Protein AF-A0A8H7AVH9-F1 (afdb_monomer_lite)

Secondary structure (DSSP, 8-state):
-TTPPPPPHHHHHHHHHHHHHHHHHHHHSTT--SSSGGGS-HHHHHHHHHHHHIIIIIIGGGS-GGGGGGS-S-TTS-TTS--TTTT-TTPPP--S----THHHHPPPP--HHHHHHHHHHHHHHHHHHH-TTSHHHHHHSTTS-TT----HHHHHHHHHHH-

Sequence (163 aa):
MPGMPDPSHEEMVELARKTRELIETIYAHPKFNTAQPERSPKMLWHTGDFARRTFTDYIAPLLPPSMASLKPSIAFADPRCEDPRRGMPGAPPRSDQVVTGEAANAWPEVDKEKYMDAVTRNLMVSMIILDPSGPQVQMMFPGAESGFDFGEEIREMARKVKE

Foldseek 3Di:
DPDDDFDDPVNLLLLLQLLLVLLLLLCVQPQQDQVCRVNGQPLSSVLSVLSLCLCPVQRVLQAAQLVCVSRRPSPRRDPVPPPVCVPDPPDDPDDPPPQDDPSSHDGDDRDPVSVVSSLVSLLVSLCCQQQVQDPVNCVVDVPGDHPDHSDVVSNVSSVSSND

Structure (mmCIF, N/CA/C/O backbone):
data_AF-A0A8H7AVH9-F1
#
_entry.id   AF-A0A8H7AVH9-F1
#
loop_
_atom_site.group_PDB
_atom_site.id
_atom_site.type_symbol
_atom_site.label_atom_id
_atom_site.label_alt_id
_atom_site.label_comp_id
_atom_site.label_asym_id
_atom_site.label_entity_id
_atom_site.label_seq_id
_atom_site.pdbx_PDB_ins_code
_atom_site.Cartn_x
_atom_site.Cartn_y
_atom_site.Cartn_z
_atom_site.occupancy
_atom_site.B_iso_or_equiv
_atom_site.auth_seq_id
_atom_site.auth_comp_id
_atom_site.auth_asym_id
_atom_site.auth_atom_id
_atom_site.pdbx_PDB_model_num
ATOM 1 N N . MET A 1 1 ? 7.519 17.326 -15.966 1.00 46.16 1 MET A N 1
ATOM 2 C CA . MET A 1 1 ? 8.720 17.773 -15.225 1.00 46.16 1 MET A CA 1
ATOM 3 C C . MET A 1 1 ? 9.956 17.247 -15.948 1.00 46.16 1 MET A C 1
ATOM 5 O O . MET A 1 1 ? 10.091 16.032 -16.017 1.00 46.16 1 MET A O 1
ATOM 9 N N . PRO A 1 2 ? 10.806 18.092 -16.557 1.00 42.81 2 PRO A N 1
ATOM 10 C CA . PRO A 1 2 ? 12.017 17.622 -17.225 1.00 42.81 2 PRO A CA 1
ATOM 11 C C . PRO A 1 2 ? 13.141 17.421 -16.195 1.00 42.81 2 PRO A C 1
ATOM 13 O O . PRO A 1 2 ? 13.479 18.360 -15.479 1.00 42.81 2 PRO A O 1
ATOM 16 N N . GLY A 1 3 ? 13.704 16.208 -16.117 1.00 60.53 3 GLY A N 1
ATOM 17 C CA . GLY A 1 3 ? 14.964 15.949 -15.400 1.00 60.53 3 GLY A CA 1
ATOM 18 C C . GLY A 1 3 ? 14.974 14.838 -14.344 1.00 60.53 3 GLY A C 1
ATOM 19 O O . GLY A 1 3 ? 16.024 14.625 -13.747 1.00 60.53 3 GLY A O 1
ATOM 20 N N . MET A 1 4 ? 13.873 14.121 -14.097 1.00 62.03 4 MET A N 1
ATOM 21 C CA . MET A 1 4 ? 13.927 12.962 -13.195 1.00 62.03 4 MET A CA 1
ATOM 22 C C . MET A 1 4 ? 14.459 11.733 -13.960 1.00 62.03 4 MET A C 1
ATOM 24 O O . MET A 1 4 ? 13.933 11.439 -15.049 1.00 62.03 4 MET A O 1
ATOM 28 N N . PRO A 1 5 ? 15.508 11.055 -13.451 1.00 75.12 5 PRO A N 1
ATOM 29 C CA . PRO A 1 5 ? 16.005 9.825 -14.056 1.00 75.12 5 PRO A CA 1
ATOM 30 C C . PRO A 1 5 ? 14.897 8.769 -14.094 1.00 75.12 5 PRO A C 1
ATOM 32 O O . PRO A 1 5 ? 13.950 8.813 -13.308 1.00 75.12 5 PRO A O 1
ATOM 35 N N . ASP A 1 6 ? 14.985 7.862 -15.061 1.00 85.25 6 ASP A N 1
ATOM 36 C CA . ASP A 1 6 ? 14.092 6.711 -15.155 1.00 85.25 6 ASP A CA 1
ATOM 37 C C . ASP A 1 6 ? 14.196 5.893 -13.861 1.00 85.25 6 ASP A C 1
ATOM 39 O O . ASP A 1 6 ? 15.319 5.665 -13.399 1.00 85.25 6 ASP A O 1
ATOM 43 N N . PRO A 1 7 ? 13.064 5.467 -13.268 1.00 87.94 7 PRO A N 1
ATOM 44 C CA . PRO A 1 7 ? 13.110 4.595 -12.109 1.00 87.94 7 PRO A CA 1
ATOM 45 C C . PRO A 1 7 ? 13.828 3.303 -12.483 1.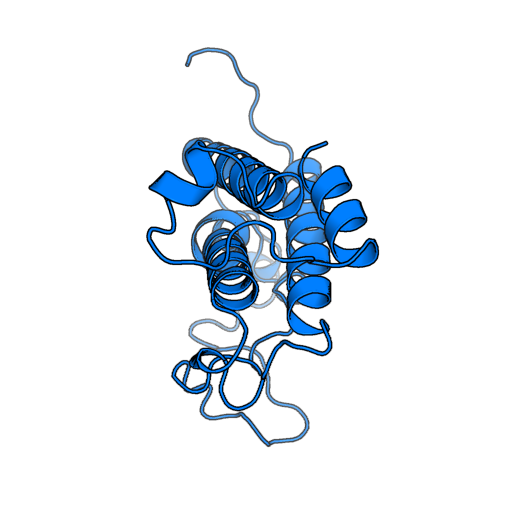00 87.94 7 PRO A C 1
ATOM 47 O O . PRO A 1 7 ? 13.560 2.677 -13.513 1.00 87.94 7 PRO A O 1
ATOM 50 N N . SER A 1 8 ? 14.755 2.904 -11.631 1.00 91.81 8 SER A N 1
ATOM 51 C CA . SER A 1 8 ? 15.439 1.631 -11.745 1.00 91.81 8 SER A CA 1
ATOM 52 C C . SER A 1 8 ? 14.476 0.470 -11.489 1.00 91.81 8 SER A C 1
ATOM 54 O O . SER A 1 8 ? 13.458 0.576 -10.802 1.00 91.81 8 SER A O 1
ATOM 56 N N . HIS A 1 9 ? 14.832 -0.695 -12.021 1.00 92.25 9 HIS A N 1
ATOM 57 C CA . HIS A 1 9 ? 14.111 -1.940 -11.759 1.00 92.25 9 HIS A CA 1
ATOM 58 C C . HIS A 1 9 ? 14.059 -2.286 -10.263 1.00 92.25 9 HIS A C 1
ATOM 60 O O . HIS A 1 9 ? 13.064 -2.833 -9.788 1.00 92.25 9 HIS A O 1
ATOM 66 N N . GLU A 1 10 ? 15.114 -1.948 -9.520 1.00 92.06 10 GLU A N 1
ATOM 67 C CA . GLU A 1 10 ? 15.188 -2.153 -8.074 1.00 92.06 10 GLU A CA 1
ATOM 68 C C . GLU A 1 10 ? 14.180 -1.270 -7.331 1.00 92.06 10 GLU A C 1
ATOM 70 O O . GLU A 1 10 ? 13.442 -1.775 -6.488 1.00 92.06 10 GLU A O 1
ATOM 75 N N . GLU A 1 11 ? 14.059 0.006 -7.708 1.00 92.50 11 GLU A N 1
ATOM 76 C CA . GLU A 1 11 ? 13.049 0.912 -7.146 1.00 92.50 11 GLU A CA 1
ATOM 77 C C . GLU A 1 11 ? 11.621 0.415 -7.411 1.00 92.50 11 GLU A C 1
ATOM 79 O O . GLU A 1 11 ? 10.780 0.438 -6.512 1.00 92.50 11 GLU A O 1
ATOM 84 N N . MET A 1 12 ? 11.341 -0.100 -8.613 1.00 91.94 12 MET A N 1
ATOM 85 C CA . MET A 1 12 ? 10.020 -0.653 -8.946 1.00 91.94 12 MET A CA 1
ATOM 86 C C . MET A 1 12 ? 9.692 -1.921 -8.143 1.00 91.94 12 MET A C 1
ATOM 88 O O . MET A 1 12 ? 8.564 -2.080 -7.668 1.00 91.94 12 MET A O 1
ATOM 92 N N . VAL A 1 13 ? 10.671 -2.812 -7.954 1.00 92.81 13 VAL A N 1
ATOM 93 C CA . VAL A 1 13 ? 10.517 -4.026 -7.132 1.00 92.81 13 VAL A CA 1
ATOM 94 C C . VAL A 1 13 ? 10.317 -3.674 -5.667 1.00 92.81 13 VAL A C 1
ATOM 96 O O . VAL A 1 13 ? 9.442 -4.245 -5.015 1.00 92.81 13 VAL A O 1
ATOM 99 N N . GLU A 1 14 ? 11.096 -2.730 -5.149 1.00 94.31 14 GLU A N 1
ATOM 100 C CA . GLU A 1 14 ? 11.001 -2.317 -3.756 1.00 94.31 14 GLU A CA 1
ATOM 101 C C . GLU A 1 14 ? 9.663 -1.634 -3.470 1.00 94.31 14 GLU A C 1
ATOM 103 O O . GLU A 1 14 ? 9.000 -1.971 -2.487 1.00 94.31 14 GLU A O 1
ATOM 108 N N . LEU A 1 15 ? 9.203 -0.756 -4.368 1.00 93.56 15 LEU A N 1
ATOM 109 C CA . LEU A 1 15 ? 7.873 -0.155 -4.295 1.00 93.56 15 LEU A CA 1
ATOM 110 C C . LEU A 1 15 ? 6.787 -1.236 -4.240 1.00 93.56 15 LEU A C 1
ATOM 112 O O . LEU A 1 15 ? 5.911 -1.199 -3.376 1.00 93.56 15 LEU A O 1
ATOM 116 N N . ALA A 1 16 ? 6.871 -2.238 -5.118 1.00 92.25 16 ALA A N 1
ATOM 117 C CA . ALA A 1 16 ? 5.932 -3.350 -5.130 1.00 92.25 16 ALA A CA 1
ATOM 118 C C . ALA A 1 16 ? 5.955 -4.148 -3.826 1.00 92.25 16 ALA A C 1
ATOM 120 O O . ALA A 1 16 ? 4.898 -4.438 -3.265 1.00 92.25 16 ALA A O 1
ATOM 121 N N . ARG A 1 17 ? 7.140 -4.474 -3.310 1.00 92.81 17 ARG A N 1
ATOM 122 C CA . ARG A 1 17 ? 7.295 -5.227 -2.065 1.00 92.81 17 ARG A CA 1
ATOM 123 C C . ARG A 1 17 ? 6.709 -4.469 -0.878 1.00 92.81 17 ARG A C 1
ATOM 125 O O . ARG A 1 17 ? 5.850 -5.013 -0.187 1.00 92.81 17 ARG A O 1
ATOM 132 N N . LYS A 1 18 ? 7.092 -3.203 -0.693 1.00 94.31 18 LYS A N 1
ATOM 133 C CA . LYS A 1 18 ? 6.583 -2.348 0.388 1.00 94.31 18 LYS A CA 1
ATOM 134 C C . LYS A 1 18 ? 5.060 -2.199 0.314 1.00 94.31 18 LYS A C 1
ATOM 136 O O . LYS A 1 18 ? 4.374 -2.369 1.322 1.00 94.31 18 LYS A O 1
ATOM 141 N N . THR A 1 19 ? 4.512 -1.925 -0.874 1.00 93.19 19 THR A N 1
ATOM 142 C CA . THR A 1 19 ? 3.058 -1.802 -1.053 1.00 93.19 19 THR A CA 1
ATOM 143 C C . THR A 1 19 ? 2.352 -3.125 -0.799 1.00 93.19 19 THR A C 1
ATOM 145 O O . THR A 1 19 ? 1.329 -3.135 -0.122 1.00 93.19 19 THR A O 1
ATOM 148 N N . ARG A 1 20 ? 2.884 -4.249 -1.287 1.00 90.75 20 ARG A N 1
ATOM 149 C CA . ARG A 1 20 ? 2.326 -5.573 -1.001 1.00 90.75 20 ARG A CA 1
ATOM 150 C C . ARG A 1 20 ? 2.254 -5.828 0.498 1.00 90.75 20 ARG A C 1
ATOM 152 O O . ARG A 1 20 ? 1.179 -6.178 0.977 1.00 90.75 20 ARG A O 1
ATOM 159 N N . GLU A 1 21 ? 3.375 -5.674 1.199 1.00 91.06 21 GLU A N 1
ATOM 160 C CA . GLU A 1 21 ? 3.461 -5.937 2.636 1.00 91.06 21 GLU A CA 1
ATOM 161 C C . GLU A 1 21 ? 2.430 -5.076 3.386 1.00 91.06 21 GLU A C 1
ATOM 163 O O . GLU A 1 21 ? 1.658 -5.604 4.179 1.00 91.06 21 GLU A O 1
ATOM 168 N N . LEU A 1 22 ? 2.312 -3.783 3.050 1.00 93.31 22 LEU A N 1
ATOM 169 C CA . LEU A 1 22 ? 1.294 -2.901 3.629 1.00 93.31 22 LEU A CA 1
ATOM 170 C C . LEU A 1 22 ? -0.136 -3.411 3.401 1.00 93.31 22 LEU A C 1
ATOM 172 O O . LEU A 1 22 ? -0.942 -3.414 4.333 1.00 93.31 22 LEU A O 1
ATOM 176 N N . ILE A 1 23 ? -0.477 -3.821 2.176 1.00 90.88 23 ILE A N 1
ATOM 177 C CA . ILE A 1 23 ? -1.828 -4.313 1.889 1.00 90.88 23 ILE A CA 1
ATOM 178 C C . ILE A 1 23 ? -2.076 -5.612 2.670 1.00 90.88 23 ILE A C 1
ATOM 180 O O . ILE A 1 23 ? -3.127 -5.755 3.287 1.00 90.88 23 ILE A O 1
ATOM 184 N N . GLU A 1 24 ? -1.121 -6.540 2.708 1.00 87.00 24 GLU A N 1
ATOM 185 C CA . GLU A 1 24 ? -1.268 -7.785 3.472 1.00 87.00 24 GLU A CA 1
ATOM 186 C C . GLU A 1 24 ? -1.485 -7.504 4.971 1.00 87.00 24 GLU A C 1
ATOM 188 O O . GLU A 1 24 ? -2.396 -8.084 5.565 1.00 87.00 24 GLU A O 1
ATOM 193 N N . THR A 1 25 ? -0.774 -6.535 5.558 1.00 90.00 25 THR A N 1
ATOM 194 C CA . THR A 1 25 ? -0.990 -6.104 6.951 1.00 90.00 25 THR A CA 1
ATOM 195 C C . THR A 1 25 ? -2.365 -5.458 7.165 1.00 90.00 25 THR A C 1
ATOM 197 O O . THR A 1 25 ? -3.039 -5.762 8.149 1.00 90.00 25 THR A O 1
ATOM 200 N N . ILE A 1 26 ? -2.842 -4.607 6.243 1.00 90.25 26 ILE A N 1
ATOM 201 C CA . ILE A 1 26 ? -4.182 -3.993 6.343 1.00 90.25 26 ILE A CA 1
ATOM 202 C C . ILE A 1 26 ? -5.280 -5.059 6.381 1.00 90.25 26 ILE A C 1
ATOM 204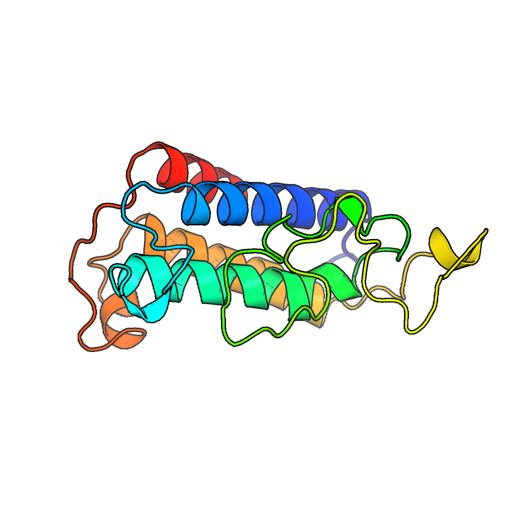 O O . ILE A 1 26 ? -6.217 -4.964 7.175 1.00 90.25 26 ILE A O 1
ATOM 208 N N . TYR A 1 27 ? -5.172 -6.080 5.534 1.00 86.44 27 TYR A N 1
ATOM 209 C CA . TYR A 1 27 ? -6.184 -7.131 5.426 1.00 86.44 27 TYR A CA 1
ATOM 210 C C . TYR A 1 27 ? -6.064 -8.186 6.534 1.00 86.44 27 TYR A C 1
ATOM 212 O O . TYR A 1 27 ? -7.036 -8.890 6.805 1.00 86.44 27 TYR A O 1
ATOM 220 N N . ALA A 1 28 ? -4.910 -8.270 7.202 1.00 86.44 28 ALA A N 1
ATOM 221 C CA . ALA A 1 28 ? -4.720 -9.058 8.417 1.00 86.44 28 ALA A CA 1
ATOM 222 C C . ALA A 1 28 ? -5.288 -8.375 9.677 1.00 86.44 28 ALA A C 1
ATOM 224 O O . ALA A 1 28 ? -5.380 -9.008 10.731 1.00 86.44 28 ALA A O 1
ATOM 225 N N . HIS A 1 29 ? -5.692 -7.102 9.590 1.00 88.12 29 HIS A N 1
ATOM 226 C CA . HIS A 1 29 ? -6.248 -6.372 10.723 1.00 88.12 29 HIS A CA 1
ATOM 227 C C . HIS A 1 29 ? -7.491 -7.089 11.291 1.00 88.12 29 HIS A C 1
ATOM 229 O O . HIS A 1 29 ? -8.402 -7.425 10.533 1.00 88.12 29 HIS A O 1
ATOM 235 N N . PRO A 1 30 ? -7.630 -7.251 12.621 1.00 88.75 30 PRO A N 1
ATOM 236 C CA . PRO A 1 30 ? -8.701 -8.058 13.221 1.00 88.75 30 PRO A CA 1
ATOM 237 C C . PRO A 1 30 ? -10.117 -7.522 12.963 1.00 88.75 30 PRO A C 1
ATOM 239 O O . PRO A 1 30 ? -11.092 -8.264 13.047 1.00 88.75 30 PRO A O 1
ATOM 242 N N . LYS A 1 31 ? -10.248 -6.224 12.654 1.00 89.56 31 LYS A N 1
ATOM 243 C CA . LYS A 1 31 ? -11.526 -5.602 12.252 1.00 89.56 31 LYS A CA 1
ATOM 244 C C . LYS A 1 31 ? -11.801 -5.671 10.744 1.00 89.56 31 LYS A C 1
ATOM 246 O O . LYS A 1 31 ? -12.853 -5.204 10.313 1.00 89.56 31 LYS A O 1
ATOM 251 N N . PHE A 1 32 ? -10.873 -6.192 9.942 1.00 85.56 32 PHE A N 1
ATOM 252 C CA . PHE A 1 32 ? -11.096 -6.398 8.518 1.00 85.56 32 PHE A CA 1
ATOM 253 C C . PHE A 1 32 ? -11.940 -7.657 8.323 1.00 85.56 32 PHE A C 1
ATOM 255 O O . PHE A 1 32 ? -11.542 -8.761 8.687 1.00 85.56 32 PHE A O 1
ATOM 262 N N . ASN A 1 33 ? -13.122 -7.506 7.738 1.00 82.00 33 ASN A N 1
ATOM 263 C CA . ASN A 1 33 ? -13.992 -8.632 7.441 1.00 82.00 33 ASN A CA 1
ATOM 264 C C . ASN A 1 33 ? -13.704 -9.151 6.029 1.00 82.00 33 ASN A C 1
ATOM 266 O O . ASN A 1 33 ? -14.265 -8.673 5.053 1.00 82.00 33 ASN A O 1
ATOM 270 N N . THR A 1 34 ? -12.846 -10.160 5.905 1.00 73.50 34 THR A N 1
ATOM 271 C CA . THR A 1 34 ? -12.464 -10.734 4.600 1.00 73.50 34 THR A CA 1
ATOM 272 C C . THR A 1 34 ? -13.621 -11.409 3.855 1.00 73.50 34 THR A C 1
ATOM 274 O O . THR A 1 34 ? -13.600 -11.502 2.626 1.00 73.50 34 THR A O 1
ATOM 277 N N . ALA A 1 35 ? -14.645 -11.881 4.573 1.00 74.19 35 ALA A N 1
ATOM 278 C CA . ALA A 1 35 ? -15.824 -12.497 3.971 1.00 74.19 35 ALA A CA 1
ATOM 279 C C . ALA A 1 35 ? -16.802 -11.451 3.414 1.00 74.19 35 ALA A C 1
ATOM 281 O O . ALA A 1 35 ? -17.417 -11.687 2.376 1.00 74.19 35 ALA A O 1
ATOM 282 N N . GLN A 1 36 ? -16.937 -10.316 4.105 1.00 76.44 36 GLN A N 1
ATOM 283 C CA . GLN A 1 36 ? -17.832 -9.202 3.778 1.00 76.44 36 GLN A CA 1
ATOM 284 C C . GLN A 1 36 ? -17.100 -7.869 4.006 1.00 76.44 36 GLN A C 1
ATOM 286 O O . GLN A 1 36 ? -17.330 -7.205 5.024 1.00 76.44 36 GLN A O 1
ATOM 291 N N . PRO A 1 37 ? -16.182 -7.483 3.104 1.00 74.19 37 PRO A N 1
ATOM 292 C CA . PRO A 1 37 ? -15.286 -6.345 3.298 1.00 74.19 37 PRO A CA 1
ATOM 293 C C . PRO A 1 37 ? -16.007 -5.017 3.490 1.00 74.19 37 PRO A C 1
ATOM 295 O O . PRO A 1 37 ? -15.543 -4.180 4.260 1.00 74.19 37 PRO A O 1
ATOM 298 N N . GLU A 1 38 ? -17.182 -4.859 2.882 1.00 75.62 38 GLU A N 1
ATOM 299 C CA . GLU A 1 38 ? -18.073 -3.711 3.046 1.00 75.62 38 GLU A CA 1
ATOM 300 C C . GLU A 1 38 ? -18.605 -3.532 4.476 1.00 75.62 38 GLU A C 1
ATOM 302 O O . GLU A 1 38 ? -19.073 -2.448 4.821 1.00 75.62 38 GLU A O 1
ATOM 307 N N . ARG A 1 39 ? -18.534 -4.576 5.313 1.00 81.44 39 ARG A N 1
ATOM 308 C CA . ARG A 1 39 ? -18.872 -4.513 6.742 1.00 81.44 39 ARG A CA 1
ATOM 309 C C . ARG A 1 39 ? -17.681 -4.164 7.631 1.00 81.44 39 ARG A C 1
ATOM 311 O O . ARG A 1 39 ? -17.864 -4.009 8.837 1.00 81.44 39 ARG A O 1
ATOM 318 N N . SER A 1 40 ? -16.475 -4.073 7.075 1.00 86.44 40 SER A N 1
ATOM 319 C CA . SER A 1 40 ? -15.312 -3.578 7.814 1.00 86.44 40 SER A CA 1
ATOM 320 C C . SER A 1 40 ? -15.494 -2.087 8.130 1.00 86.44 40 SER A C 1
ATOM 322 O O . SER A 1 40 ? -16.247 -1.401 7.431 1.00 86.44 40 SER A O 1
ATOM 324 N N . PRO A 1 41 ? -14.785 -1.542 9.134 1.00 89.00 41 PRO A N 1
ATOM 325 C CA . PRO A 1 41 ? -14.733 -0.101 9.347 1.00 89.00 41 PRO A CA 1
ATOM 326 C C . PRO A 1 41 ? -14.403 0.623 8.041 1.00 89.00 41 PRO A C 1
ATOM 328 O O . PRO A 1 41 ? -13.471 0.234 7.333 1.00 89.00 41 PRO A O 1
ATOM 331 N N . LYS A 1 42 ? -15.168 1.672 7.714 1.00 85.69 42 LYS A N 1
ATOM 332 C CA . LYS A 1 42 ? -15.082 2.340 6.404 1.00 85.69 42 LYS A CA 1
ATOM 333 C C . LYS A 1 42 ? -13.660 2.784 6.074 1.00 85.69 42 LYS A C 1
ATOM 335 O O . LYS A 1 42 ? -13.203 2.555 4.962 1.00 85.69 42 LYS A O 1
ATOM 340 N N . MET A 1 43 ? -12.961 3.372 7.049 1.00 87.62 43 MET A N 1
ATOM 341 C CA . MET A 1 43 ? -11.564 3.794 6.900 1.00 87.62 43 MET A CA 1
ATOM 342 C C . MET A 1 43 ? -10.656 2.623 6.529 1.00 87.62 43 MET A C 1
ATOM 344 O O . MET A 1 43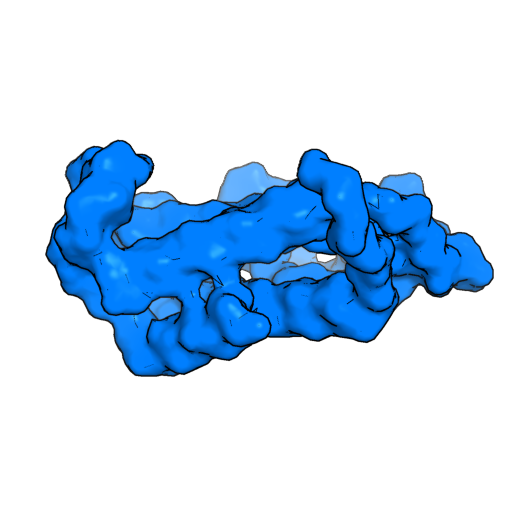 ? -9.899 2.704 5.570 1.00 87.62 43 MET A O 1
ATOM 348 N N . LEU A 1 44 ? -10.776 1.506 7.244 1.00 88.06 44 LEU A N 1
ATOM 349 C CA . LEU A 1 44 ? -9.968 0.318 7.006 1.00 88.06 44 LEU A CA 1
ATOM 350 C C . LEU A 1 44 ? -10.229 -0.285 5.616 1.00 88.06 44 LEU A C 1
ATOM 352 O O . LEU A 1 44 ? -9.285 -0.581 4.883 1.00 88.06 44 LEU A O 1
ATOM 356 N N . TRP A 1 45 ? -11.502 -0.413 5.231 1.00 86.00 45 TRP A N 1
ATOM 357 C CA . TRP A 1 45 ? -11.889 -0.915 3.912 1.00 86.00 45 TRP A CA 1
ATOM 358 C C . TRP A 1 45 ? -11.408 -0.001 2.781 1.00 86.00 45 TRP A C 1
ATOM 360 O O . TRP A 1 45 ? -10.759 -0.467 1.847 1.00 86.00 45 TRP A O 1
ATOM 370 N N . HIS A 1 46 ? -11.702 1.298 2.859 1.00 86.44 46 HIS A N 1
ATOM 371 C CA . HIS A 1 46 ? -11.371 2.236 1.790 1.00 86.44 46 HIS A CA 1
ATOM 372 C C . HIS A 1 46 ? -9.863 2.401 1.607 1.00 86.44 46 HIS A C 1
ATOM 374 O O . HIS A 1 46 ? -9.398 2.406 0.468 1.00 86.44 46 HIS A O 1
ATOM 380 N N . THR A 1 47 ? -9.092 2.464 2.694 1.00 89.50 47 THR A N 1
ATOM 381 C CA . THR A 1 47 ? -7.626 2.494 2.620 1.00 89.50 47 THR A CA 1
ATOM 382 C C . THR A 1 47 ? -7.079 1.207 2.006 1.00 89.50 47 THR A C 1
ATOM 384 O O . THR A 1 47 ? -6.237 1.267 1.110 1.00 89.50 47 THR A O 1
ATOM 387 N N . GLY A 1 48 ? -7.589 0.044 2.426 1.00 89.06 48 GLY A N 1
ATOM 388 C CA . GLY A 1 48 ? -7.187 -1.249 1.874 1.00 89.06 48 GLY A CA 1
ATOM 389 C C . GLY A 1 48 ? -7.513 -1.403 0.385 1.00 89.06 48 GLY A C 1
ATOM 390 O O . GLY A 1 48 ? -6.683 -1.900 -0.377 1.00 89.06 48 GLY A O 1
ATOM 391 N N . ASP A 1 49 ? -8.691 -0.964 -0.061 1.00 86.44 49 ASP A N 1
ATOM 392 C CA . ASP A 1 49 ? -9.070 -0.986 -1.480 1.00 86.44 49 ASP A CA 1
ATOM 393 C C . ASP A 1 49 ? -8.244 0.016 -2.298 1.00 86.44 49 ASP A C 1
ATOM 395 O O . ASP A 1 49 ? -7.782 -0.312 -3.391 1.00 86.44 49 ASP A O 1
ATOM 399 N N . PHE A 1 50 ? -7.986 1.214 -1.765 1.00 89.44 50 PHE A N 1
ATOM 400 C CA . PHE A 1 50 ? -7.167 2.217 -2.445 1.00 89.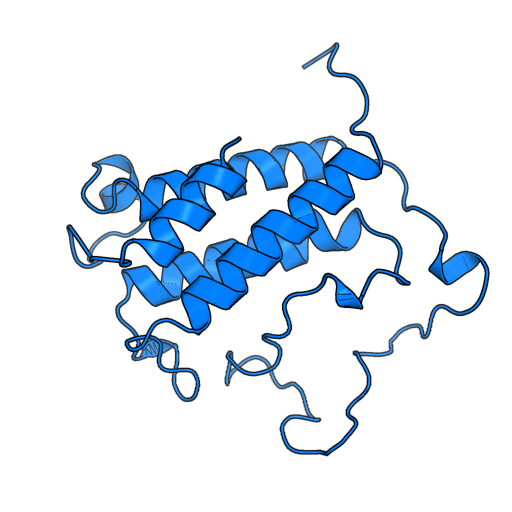44 50 PHE A CA 1
ATOM 401 C C . PHE A 1 50 ? -5.717 1.748 -2.633 1.00 89.44 50 PHE A C 1
ATOM 403 O O . PHE A 1 50 ? -5.177 1.851 -3.738 1.00 89.44 50 PHE A O 1
ATOM 410 N N . ALA A 1 51 ? -5.107 1.149 -1.607 1.00 91.19 51 ALA A N 1
ATOM 411 C CA . ALA A 1 51 ? -3.776 0.549 -1.704 1.00 91.19 51 ALA A CA 1
ATOM 412 C C . ALA A 1 51 ? -3.748 -0.626 -2.703 1.00 91.19 51 ALA A C 1
ATOM 414 O O . ALA A 1 51 ? -2.871 -0.698 -3.565 1.00 91.19 51 ALA A O 1
ATOM 415 N N . ARG A 1 52 ? -4.763 -1.502 -2.673 1.00 89.31 52 ARG A N 1
ATOM 416 C CA . ARG A 1 52 ? -4.900 -2.626 -3.615 1.00 89.31 52 ARG A CA 1
ATOM 417 C C . ARG A 1 52 ? -5.017 -2.169 -5.072 1.00 89.31 52 ARG A C 1
ATOM 419 O O . ARG A 1 52 ? -4.365 -2.746 -5.946 1.00 89.31 52 ARG A O 1
ATOM 426 N N . ARG A 1 53 ? -5.834 -1.150 -5.354 1.00 87.06 53 ARG A N 1
ATOM 427 C CA . ARG A 1 53 ? -5.961 -0.564 -6.701 1.00 87.06 53 ARG A CA 1
ATOM 428 C C . ARG A 1 53 ? -4.673 0.117 -7.139 1.00 87.06 53 ARG A C 1
ATOM 430 O O . ARG A 1 53 ? -4.260 -0.050 -8.277 1.00 87.06 53 ARG A O 1
ATOM 437 N N . THR A 1 54 ? -3.992 0.806 -6.224 1.00 90.25 54 THR A N 1
ATOM 438 C CA . THR A 1 54 ? -2.667 1.385 -6.492 1.00 90.25 54 THR A CA 1
ATOM 439 C C . THR A 1 54 ? -1.689 0.304 -6.944 1.00 90.25 54 THR A C 1
ATOM 441 O O . THR A 1 54 ? -1.045 0.451 -7.980 1.00 90.25 54 THR A O 1
ATOM 444 N N . PHE A 1 55 ? -1.656 -0.839 -6.256 1.00 90.38 55 PHE A N 1
ATOM 445 C CA . PHE A 1 55 ? -0.842 -1.965 -6.699 1.00 90.38 55 PHE A CA 1
ATOM 446 C C . PHE A 1 55 ? -1.281 -2.494 -8.072 1.00 90.38 55 PHE A C 1
ATOM 448 O O . PHE A 1 55 ? -0.459 -2.656 -8.967 1.00 90.38 55 PHE A O 1
ATOM 455 N N . THR A 1 56 ? -2.570 -2.781 -8.245 1.00 86.06 56 THR A N 1
ATOM 456 C CA . THR A 1 56 ? -3.083 -3.482 -9.435 1.00 86.06 56 THR A CA 1
ATOM 457 C C . THR A 1 56 ? -2.972 -2.640 -10.705 1.00 86.06 56 THR A C 1
ATOM 459 O O . THR A 1 56 ? -2.551 -3.149 -11.741 1.00 86.06 56 THR A O 1
ATOM 462 N N . ASP A 1 57 ? -3.320 -1.359 -10.615 1.00 85.56 57 ASP A N 1
ATOM 463 C CA . ASP A 1 57 ? -3.498 -0.494 -11.782 1.00 85.56 57 ASP A CA 1
ATOM 464 C C . ASP A 1 57 ? -2.212 0.278 -12.125 1.00 85.56 57 ASP A C 1
ATOM 466 O O . ASP A 1 57 ? -1.997 0.635 -13.288 1.00 85.56 57 ASP A O 1
ATOM 470 N N . TYR A 1 58 ? -1.341 0.510 -11.130 1.00 88.44 58 TYR A N 1
ATOM 471 C CA . TYR A 1 58 ? -0.142 1.342 -11.282 1.00 88.44 58 TYR A CA 1
ATOM 472 C C . TYR A 1 58 ? 1.165 0.580 -11.075 1.00 88.44 58 TYR A C 1
ATOM 474 O O . TYR A 1 58 ? 2.084 0.766 -11.857 1.00 88.44 58 TYR A O 1
ATOM 482 N N . ILE A 1 59 ? 1.269 -0.317 -10.093 1.00 90.38 59 ILE A N 1
ATOM 483 C CA . ILE A 1 59 ? 2.537 -1.024 -9.837 1.00 90.38 59 ILE A CA 1
ATOM 484 C C . ILE A 1 59 ? 2.671 -2.275 -10.707 1.00 90.38 59 ILE A C 1
ATOM 486 O O . ILE A 1 59 ? 3.696 -2.482 -11.346 1.00 90.38 59 ILE A O 1
ATOM 490 N N . ALA A 1 60 ? 1.640 -3.117 -10.765 1.00 88.38 60 ALA A N 1
ATOM 491 C CA . ALA A 1 60 ? 1.698 -4.389 -11.479 1.00 88.38 60 ALA A CA 1
ATOM 492 C C . ALA A 1 60 ? 2.062 -4.255 -12.974 1.00 88.38 60 ALA A C 1
ATOM 494 O O . ALA A 1 60 ? 2.801 -5.113 -13.452 1.00 88.38 60 ALA A O 1
ATOM 495 N N . PRO A 1 61 ? 1.617 -3.216 -13.715 1.00 87.94 61 PRO A N 1
ATOM 496 C CA . PRO A 1 61 ? 2.028 -3.023 -15.107 1.00 87.94 61 PRO A CA 1
ATOM 497 C C . PRO A 1 61 ? 3.500 -2.626 -15.295 1.00 87.94 61 PRO A C 1
ATOM 499 O O . PRO A 1 61 ? 3.978 -2.677 -16.421 1.00 87.94 61 PRO A O 1
ATOM 502 N N . LEU A 1 62 ? 4.199 -2.222 -14.228 1.00 89.00 62 LEU A N 1
ATOM 503 C CA . LEU A 1 62 ? 5.623 -1.863 -14.252 1.00 89.00 62 LEU A CA 1
ATOM 504 C C . LEU A 1 62 ? 6.544 -3.072 -14.030 1.00 89.00 62 LEU A C 1
ATOM 506 O O . LEU A 1 62 ? 7.762 -2.951 -14.132 1.00 89.00 62 LEU A O 1
ATOM 510 N N . LEU A 1 63 ? 5.980 -4.237 -13.701 1.00 86.69 63 LEU A N 1
ATOM 511 C CA . LEU A 1 63 ? 6.738 -5.431 -13.341 1.00 86.69 63 LEU A CA 1
ATOM 512 C C . LEU A 1 63 ? 6.674 -6.499 -14.442 1.00 86.69 63 LEU A C 1
ATOM 514 O O . LEU A 1 63 ? 5.635 -6.654 -15.093 1.00 86.69 63 LEU A O 1
ATOM 518 N N . PRO A 1 64 ? 7.734 -7.311 -14.599 1.00 85.31 64 PRO A N 1
ATOM 519 C CA . PRO A 1 64 ? 7.687 -8.506 -15.429 1.00 85.31 64 PRO A CA 1
ATOM 520 C C . PRO A 1 64 ? 6.595 -9.484 -14.963 1.00 85.31 64 PRO A C 1
ATOM 522 O O . PRO A 1 64 ? 6.382 -9.648 -13.754 1.00 85.31 64 PRO A O 1
ATOM 525 N N . PRO A 1 65 ? 5.953 -10.230 -15.881 1.00 79.50 65 PRO A N 1
ATOM 526 C CA . PRO A 1 65 ? 4.983 -11.267 -15.526 1.00 79.50 65 PRO A CA 1
ATOM 527 C C . PRO A 1 65 ? 5.515 -12.334 -14.553 1.00 79.50 65 PRO A C 1
ATOM 529 O O . PRO A 1 65 ? 4.749 -12.847 -13.735 1.00 79.50 65 PRO A O 1
ATOM 532 N N . SER A 1 66 ? 6.813 -12.657 -14.594 1.00 76.00 66 SER A N 1
ATOM 533 C CA . SER A 1 66 ? 7.451 -13.621 -13.685 1.00 76.00 66 SER A CA 1
ATOM 534 C C . SER A 1 66 ? 7.442 -13.169 -12.224 1.00 76.00 66 SER A C 1
ATOM 536 O O . SER A 1 66 ? 7.482 -14.006 -11.322 1.00 76.00 66 SER A O 1
ATOM 538 N N . MET A 1 67 ? 7.286 -11.867 -11.973 1.00 81.12 67 MET A N 1
ATOM 539 C CA . MET A 1 67 ? 7.135 -11.294 -10.636 1.00 81.12 67 MET A CA 1
ATOM 540 C C . MET A 1 67 ? 5.682 -11.299 -10.146 1.00 81.12 67 MET A C 1
ATOM 542 O O . MET A 1 67 ? 5.332 -10.581 -9.212 1.00 81.12 67 MET A O 1
ATOM 546 N N . ALA A 1 68 ? 4.816 -12.142 -10.720 1.00 71.44 68 ALA A N 1
ATOM 547 C CA . ALA A 1 68 ? 3.445 -12.324 -10.247 1.00 71.44 68 ALA A CA 1
ATOM 548 C C . ALA A 1 68 ? 3.358 -12.682 -8.751 1.00 71.44 68 ALA A C 1
ATOM 550 O O . ALA A 1 68 ? 2.346 -12.379 -8.126 1.00 71.44 68 ALA A O 1
ATOM 551 N N . SER A 1 69 ? 4.406 -13.271 -8.164 1.00 68.75 69 SER A N 1
ATOM 552 C CA . SER A 1 69 ? 4.496 -13.537 -6.724 1.00 68.75 69 SER A CA 1
ATOM 553 C C . SER A 1 69 ? 4.548 -12.273 -5.860 1.00 68.75 69 SER A C 1
ATOM 555 O O . SER A 1 69 ? 4.236 -12.363 -4.677 1.00 68.75 69 SER A O 1
ATOM 557 N N . LEU A 1 70 ? 4.919 -11.110 -6.415 1.00 75.19 70 LEU A N 1
ATOM 558 C CA . LEU A 1 70 ? 4.853 -9.810 -5.738 1.00 75.19 70 LEU A CA 1
ATOM 559 C C . LEU A 1 70 ? 3.437 -9.233 -5.712 1.00 75.19 70 LEU A C 1
ATOM 561 O O . LEU A 1 70 ? 3.192 -8.288 -4.966 1.00 75.19 70 LEU A O 1
ATOM 565 N N . LYS A 1 71 ? 2.492 -9.791 -6.481 1.00 73.88 71 LYS A N 1
ATOM 566 C CA . LYS A 1 71 ? 1.084 -9.417 -6.342 1.00 73.88 71 LYS A CA 1
ATOM 567 C C . LYS A 1 71 ? 0.627 -9.794 -4.928 1.00 73.88 71 LYS A C 1
ATOM 569 O O . LYS A 1 71 ? 0.907 -10.916 -4.498 1.00 73.88 71 LYS A O 1
ATOM 574 N N . PRO A 1 72 ? -0.071 -8.899 -4.205 1.00 69.25 72 PRO A N 1
ATOM 575 C CA . PRO A 1 72 ? -0.625 -9.230 -2.903 1.00 69.25 72 PRO A CA 1
ATOM 576 C C . PRO A 1 72 ? -1.450 -10.508 -3.007 1.00 69.25 72 PRO A C 1
ATOM 578 O O . PRO A 1 72 ? -2.264 -10.644 -3.923 1.00 69.25 72 PRO A O 1
ATOM 581 N N . SER A 1 73 ? -1.275 -11.428 -2.058 1.00 62.53 73 SER A N 1
ATOM 582 C CA . SER A 1 73 ? -1.962 -12.735 -2.014 1.00 62.53 73 SER A CA 1
ATOM 583 C C . SER A 1 73 ? -3.498 -12.650 -1.905 1.00 62.53 73 SER A C 1
ATOM 585 O O . SER A 1 73 ? -4.205 -13.654 -1.863 1.00 62.53 73 SER A O 1
ATOM 587 N N . ILE A 1 74 ? -4.039 -11.437 -1.908 1.00 52.88 74 ILE A N 1
ATOM 588 C CA . ILE A 1 74 ? -5.374 -11.028 -1.489 1.00 52.88 74 ILE A CA 1
ATOM 589 C C . ILE A 1 74 ? -6.414 -11.224 -2.608 1.00 52.88 74 ILE A C 1
ATOM 591 O O . ILE A 1 74 ? -7.466 -10.590 -2.633 1.00 52.88 74 ILE A O 1
ATOM 595 N N . ALA A 1 75 ? -6.205 -12.220 -3.472 1.00 47.00 75 ALA A N 1
ATOM 596 C CA . ALA A 1 75 ? -7.282 -12.830 -4.258 1.00 47.00 75 ALA A CA 1
ATOM 597 C C . ALA A 1 75 ? -8.434 -13.377 -3.369 1.00 47.00 75 ALA A C 1
ATOM 599 O O . ALA A 1 75 ? -9.455 -13.836 -3.871 1.00 47.00 75 ALA A O 1
ATOM 600 N N . PHE A 1 76 ? -8.306 -13.304 -2.037 1.00 41.28 76 PHE A N 1
ATOM 601 C CA . PHE A 1 76 ? -9.259 -13.817 -1.059 1.00 41.28 76 PHE A CA 1
ATOM 602 C C . PHE A 1 76 ? -10.203 -12.796 -0.408 1.00 41.28 76 PHE A C 1
ATOM 604 O O . PHE A 1 76 ? -11.080 -13.246 0.329 1.00 41.28 76 PHE A O 1
ATOM 611 N N . ALA A 1 77 ? -10.086 -11.481 -0.635 1.00 37.88 77 ALA A N 1
ATOM 612 C CA . ALA A 1 77 ? -10.826 -10.496 0.174 1.00 37.88 77 ALA A CA 1
ATOM 613 C C . ALA A 1 77 ? -11.692 -9.487 -0.598 1.00 37.88 77 ALA A C 1
ATOM 615 O O . ALA A 1 77 ? -12.034 -8.448 -0.047 1.00 37.88 77 ALA A O 1
ATOM 616 N N . ASP A 1 78 ? -12.097 -9.786 -1.832 1.00 42.78 78 ASP A N 1
ATOM 617 C CA . ASP A 1 78 ? -13.223 -9.092 -2.466 1.00 42.78 78 ASP A CA 1
ATOM 618 C C . ASP A 1 78 ? -14.266 -10.128 -2.921 1.00 42.78 78 ASP A C 1
ATOM 620 O O . ASP A 1 78 ? -14.015 -10.852 -3.880 1.00 42.78 78 ASP A O 1
ATOM 624 N N . PRO A 1 79 ? -15.433 -10.242 -2.259 1.00 39.34 79 PRO A N 1
ATOM 625 C CA . PRO A 1 79 ? -16.511 -11.126 -2.693 1.00 39.34 79 PRO A CA 1
ATOM 626 C C . PRO A 1 79 ? -17.168 -10.686 -4.015 1.00 39.34 79 PRO A C 1
ATOM 628 O O . PRO A 1 79 ? -17.963 -11.446 -4.557 1.00 39.34 79 PRO A O 1
ATOM 631 N N . ARG A 1 80 ? -16.850 -9.496 -4.549 1.00 42.38 80 ARG A N 1
ATOM 632 C CA . ARG A 1 80 ? -17.253 -9.035 -5.894 1.00 42.38 80 ARG A CA 1
ATOM 633 C C . ARG A 1 80 ? -16.161 -9.232 -6.939 1.00 42.38 80 ARG A C 1
ATOM 635 O O . ARG A 1 80 ? -16.430 -9.127 -8.133 1.00 42.38 80 ARG A O 1
ATOM 642 N N . CYS A 1 81 ? -14.938 -9.518 -6.507 1.00 42.41 81 CYS A N 1
ATOM 643 C CA . CYS A 1 81 ? -13.914 -10.029 -7.392 1.00 42.41 81 CYS A CA 1
ATOM 644 C C . CYS A 1 81 ? -14.168 -11.532 -7.467 1.00 42.41 81 CYS A C 1
ATOM 646 O O . CYS A 1 81 ? -13.675 -12.303 -6.646 1.00 42.41 81 CYS A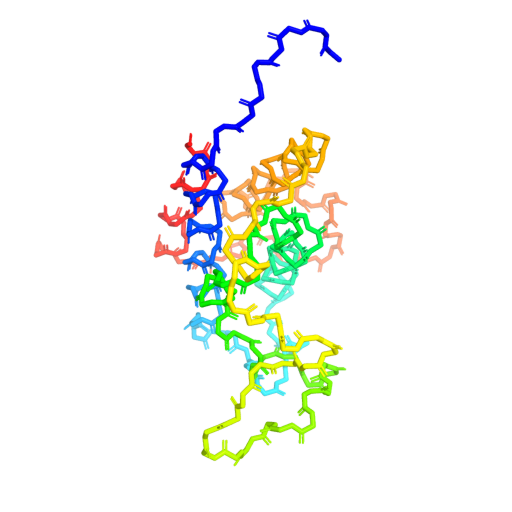 O 1
ATOM 648 N N . GLU A 1 82 ? -15.024 -11.944 -8.403 1.00 36.69 82 GLU A N 1
ATOM 649 C CA . GLU A 1 82 ? -15.113 -13.348 -8.785 1.00 36.69 82 GLU A CA 1
ATOM 650 C C . GLU A 1 82 ? -13.721 -13.784 -9.261 1.00 36.69 8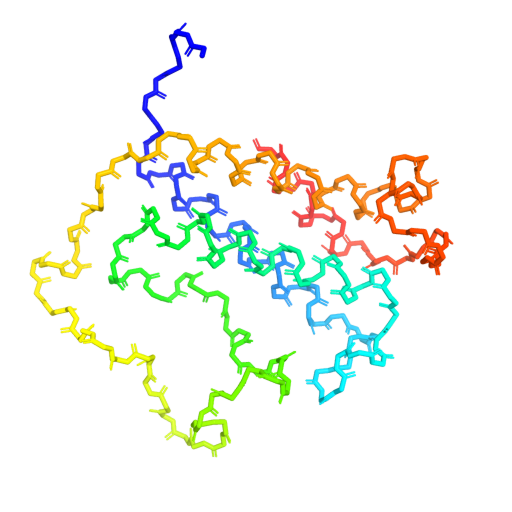2 GLU A C 1
ATOM 652 O O . GLU A 1 82 ? -13.344 -13.606 -10.420 1.00 36.69 82 GLU A O 1
ATOM 657 N N . ASP A 1 83 ? -12.923 -14.329 -8.344 1.00 40.44 83 ASP A N 1
ATOM 658 C CA . ASP A 1 83 ? -11.982 -15.364 -8.711 1.00 40.44 83 ASP A CA 1
ATOM 659 C C . ASP A 1 83 ? -12.787 -16.670 -8.759 1.00 40.44 83 ASP A C 1
ATOM 661 O O . ASP A 1 83 ? -13.124 -17.220 -7.702 1.00 40.44 83 ASP A O 1
ATOM 665 N N . PRO A 1 84 ? -13.119 -17.191 -9.955 1.00 39.81 84 PRO A N 1
ATOM 666 C CA . PRO A 1 84 ? -13.852 -18.446 -10.097 1.00 39.81 84 PRO A CA 1
ATOM 667 C C . PRO A 1 84 ? -13.113 -19.665 -9.506 1.00 39.81 84 PRO A C 1
ATOM 669 O O . PRO A 1 84 ? -13.635 -20.776 -9.563 1.00 39.81 84 PRO A O 1
ATOM 672 N N . ARG A 1 85 ? -11.909 -19.497 -8.935 1.00 41.34 85 ARG A N 1
ATOM 673 C CA . ARG A 1 85 ? -11.120 -20.544 -8.266 1.00 41.34 85 ARG A CA 1
ATOM 674 C C . ARG A 1 85 ? -11.016 -20.389 -6.743 1.00 41.34 85 ARG A C 1
ATOM 676 O O . ARG A 1 85 ? -10.277 -21.154 -6.115 1.00 41.34 85 ARG A O 1
ATOM 683 N N . ARG A 1 86 ? -11.757 -19.460 -6.122 1.00 37.22 86 ARG A N 1
ATOM 684 C CA . ARG A 1 86 ? -11.834 -19.322 -4.654 1.00 37.22 86 ARG A CA 1
ATOM 685 C C . ARG A 1 86 ? -12.369 -20.628 -4.036 1.00 37.22 86 ARG A C 1
ATOM 687 O O . ARG A 1 86 ? -13.569 -20.872 -4.037 1.00 37.22 86 ARG A O 1
ATOM 694 N N . GLY A 1 87 ? -11.464 -21.474 -3.529 1.00 37.00 87 GLY A N 1
ATOM 695 C CA . GLY A 1 87 ? -11.794 -22.731 -2.837 1.00 37.00 87 GLY A CA 1
ATOM 696 C C . GLY A 1 87 ? -11.055 -23.994 -3.303 1.00 37.00 87 GLY A C 1
ATOM 697 O O . GLY A 1 87 ? -11.240 -25.039 -2.687 1.00 37.00 87 GLY A O 1
ATOM 698 N N . MET A 1 88 ? -10.209 -23.934 -4.339 1.00 29.89 88 MET A N 1
ATOM 699 C CA . MET A 1 88 ? -9.476 -25.115 -4.827 1.00 29.89 88 MET A CA 1
ATOM 700 C C . MET A 1 88 ? -8.010 -25.126 -4.349 1.00 29.89 88 MET A C 1
ATOM 702 O O . MET A 1 88 ? -7.309 -24.126 -4.531 1.00 29.89 88 MET A O 1
ATOM 706 N N . PRO A 1 89 ? -7.498 -26.241 -3.789 1.00 30.36 89 PRO A N 1
ATOM 707 C CA . PRO A 1 89 ? -6.072 -26.389 -3.505 1.00 30.36 89 PRO A CA 1
ATOM 708 C C . PRO A 1 89 ? -5.271 -26.326 -4.816 1.00 30.36 89 PRO A C 1
ATOM 710 O O . PRO A 1 89 ? -5.481 -27.148 -5.705 1.00 30.36 89 PRO A O 1
ATOM 713 N N . GLY A 1 90 ? -4.363 -25.351 -4.946 1.00 40.22 90 GLY A N 1
ATOM 714 C CA . GLY A 1 90 ? -3.472 -25.222 -6.110 1.00 40.22 90 GLY A CA 1
ATOM 715 C C . GLY A 1 90 ? -3.964 -24.327 -7.254 1.00 40.22 90 GLY A C 1
ATOM 716 O O . GLY A 1 90 ? -3.509 -24.500 -8.380 1.00 40.22 90 GLY A O 1
ATOM 717 N N . ALA A 1 91 ? -4.871 -23.375 -7.008 1.00 35.19 91 ALA A N 1
ATOM 718 C CA . ALA A 1 91 ? -5.316 -22.436 -8.040 1.00 35.19 91 ALA A CA 1
ATOM 719 C C . ALA A 1 91 ? -4.137 -21.607 -8.624 1.00 35.19 91 ALA A C 1
ATOM 721 O O . ALA A 1 91 ? -3.497 -20.861 -7.881 1.00 35.19 91 ALA A O 1
ATOM 722 N N . PRO A 1 92 ? -3.843 -21.702 -9.941 1.00 34.34 92 PRO A N 1
ATOM 723 C CA . PRO A 1 92 ? -2.808 -20.884 -10.575 1.00 34.34 92 PRO A CA 1
ATOM 724 C C . PRO A 1 92 ? -3.295 -19.438 -10.791 1.00 34.34 92 PRO A C 1
ATOM 726 O O . PRO A 1 92 ? -4.508 -19.212 -10.810 1.00 34.34 92 PRO A O 1
ATOM 729 N N . PRO A 1 93 ? -2.400 -18.451 -10.995 1.00 35.41 93 PRO A N 1
ATOM 730 C CA . PRO A 1 93 ? -2.807 -17.083 -11.311 1.00 35.41 93 PRO A CA 1
ATOM 731 C C . PRO A 1 93 ? -3.599 -17.030 -12.632 1.00 35.41 93 PRO A C 1
ATOM 733 O O . PRO A 1 93 ? -3.472 -17.910 -13.488 1.00 35.41 93 PRO A O 1
ATOM 736 N N . ARG A 1 94 ? -4.460 -16.012 -12.779 1.00 40.47 94 ARG A N 1
ATOM 737 C CA . ARG A 1 94 ? -5.216 -15.707 -14.009 1.00 40.47 94 ARG A CA 1
ATOM 738 C C . ARG A 1 94 ? -4.312 -15.842 -15.242 1.00 40.47 94 ARG A C 1
ATOM 740 O O . ARG A 1 94 ? -3.278 -15.184 -15.319 1.00 40.47 94 ARG A O 1
ATOM 747 N N . SER A 1 95 ? -4.708 -16.699 -16.177 1.00 45.56 95 SER A N 1
ATOM 748 C CA . SER A 1 95 ? -4.030 -16.888 -17.452 1.00 45.56 95 SER A CA 1
ATOM 749 C C . SER A 1 95 ? -4.906 -16.333 -18.560 1.00 45.56 95 SER A C 1
ATOM 751 O O . SER A 1 95 ? -5.866 -16.977 -18.981 1.00 45.56 95 SER A O 1
ATOM 753 N N . ASP A 1 96 ? -4.502 -15.188 -19.072 1.00 35.50 96 ASP A N 1
ATOM 754 C CA . ASP A 1 96 ? -4.835 -14.782 -20.432 1.00 35.50 96 ASP A CA 1
ATOM 755 C C . ASP A 1 96 ? -3.567 -14.874 -21.294 1.00 35.50 96 ASP A C 1
ATOM 757 O O . ASP A 1 96 ? -3.639 -15.089 -22.497 1.00 35.50 96 ASP A O 1
ATOM 761 N N . GLN A 1 97 ? -2.387 -14.844 -20.664 1.00 44.44 97 GLN A N 1
ATOM 762 C CA . GLN A 1 97 ? -1.133 -15.312 -21.235 1.00 44.44 97 GLN A CA 1
ATOM 763 C C . GLN A 1 97 ? -0.333 -15.959 -20.107 1.00 44.44 97 GLN A C 1
ATOM 765 O O . GLN A 1 97 ? 0.132 -15.276 -19.195 1.00 44.44 97 GLN A O 1
ATOM 770 N N . VAL A 1 98 ? -0.172 -17.285 -20.132 1.00 49.56 98 VAL A N 1
ATOM 771 C CA . VAL A 1 98 ? 0.952 -17.886 -19.407 1.00 49.56 98 VAL A CA 1
ATOM 772 C C . VAL A 1 98 ? 2.187 -17.429 -20.172 1.00 49.56 98 VAL A C 1
ATOM 774 O O . VAL A 1 98 ? 2.575 -18.037 -21.164 1.00 49.56 98 VAL A O 1
ATOM 777 N N . VAL A 1 99 ? 2.733 -16.280 -19.783 1.00 52.41 99 VAL A N 1
ATOM 778 C CA . VAL A 1 99 ? 3.970 -15.783 -20.366 1.00 52.41 99 VAL A CA 1
ATOM 779 C C . VAL A 1 99 ? 5.070 -16.680 -19.809 1.00 52.41 99 VAL A C 1
ATOM 781 O O . VAL A 1 99 ? 5.325 -16.685 -18.607 1.00 52.41 99 VAL A O 1
ATOM 784 N N . THR A 1 100 ? 5.646 -17.522 -20.662 1.00 56.25 100 THR A N 1
ATOM 785 C CA . THR A 1 100 ? 6.716 -18.464 -20.304 1.00 56.25 100 THR A CA 1
ATOM 786 C C . THR A 1 100 ? 8.039 -18.038 -20.928 1.00 56.25 100 THR A C 1
ATOM 788 O O . THR A 1 100 ? 8.054 -17.361 -21.955 1.00 56.25 100 THR A O 1
ATOM 791 N N . GLY A 1 101 ? 9.155 -18.500 -20.364 1.00 61.22 101 GLY A N 1
ATOM 792 C CA . GLY A 1 101 ? 10.480 -18.262 -20.939 1.00 61.22 101 GLY A CA 1
ATOM 793 C C . GLY A 1 101 ? 10.913 -16.796 -20.843 1.00 61.22 101 GLY A C 1
ATOM 794 O O . GLY A 1 101 ? 10.597 -16.115 -19.871 1.00 61.22 101 GLY A O 1
ATOM 795 N N . GLU A 1 102 ? 11.650 -16.308 -21.841 1.00 63.44 102 GLU A N 1
ATOM 796 C CA . GLU A 1 102 ? 12.247 -14.962 -21.843 1.00 63.44 102 GLU A CA 1
ATOM 797 C C . GLU A 1 102 ? 11.210 -13.841 -21.704 1.00 63.44 102 GLU A C 1
ATOM 799 O O . GLU A 1 102 ? 11.431 -12.895 -20.953 1.00 63.44 102 GLU A O 1
ATOM 804 N N . ALA A 1 103 ? 10.037 -13.987 -22.327 1.00 64.19 103 ALA A N 1
ATOM 805 C CA . ALA A 1 103 ? 8.957 -13.005 -22.242 1.00 64.19 103 ALA A CA 1
ATOM 806 C C . ALA A 1 103 ? 8.403 -12.845 -20.814 1.00 64.19 103 ALA A C 1
ATOM 808 O O . ALA A 1 103 ? 7.910 -11.779 -20.460 1.00 64.19 103 ALA A O 1
ATOM 809 N N . ALA A 1 104 ? 8.502 -13.882 -19.972 1.00 65.19 104 ALA A N 1
ATOM 810 C CA . ALA A 1 104 ? 8.047 -13.815 -18.584 1.00 65.19 104 ALA A CA 1
ATOM 811 C C . ALA A 1 104 ? 8.962 -12.921 -17.741 1.00 65.19 104 ALA A C 1
ATOM 813 O O . ALA A 1 104 ? 8.508 -12.277 -16.802 1.00 65.19 104 ALA A O 1
ATOM 814 N N . ASN A 1 105 ? 10.250 -12.905 -18.086 1.00 74.25 105 ASN A N 1
ATOM 815 C CA . ASN A 1 105 ? 11.295 -12.158 -17.393 1.00 74.25 105 ASN A CA 1
ATOM 816 C C . ASN A 1 105 ? 11.583 -10.801 -18.046 1.00 74.25 105 ASN A C 1
ATOM 818 O O . ASN A 1 105 ? 12.369 -10.024 -17.505 1.00 74.25 105 ASN A O 1
ATOM 822 N N . ALA A 1 106 ? 10.973 -10.526 -19.201 1.00 81.44 106 ALA A N 1
ATOM 823 C CA . ALA A 1 106 ? 11.120 -9.265 -19.901 1.00 81.44 106 ALA A CA 1
ATOM 824 C C . ALA A 1 106 ? 10.483 -8.138 -19.085 1.00 81.44 106 ALA A C 1
ATOM 826 O O . ALA A 1 106 ? 9.325 -8.220 -18.666 1.00 81.44 106 ALA A O 1
ATOM 827 N N . TRP A 1 107 ? 11.261 -7.083 -18.873 1.00 85.75 107 TRP A N 1
ATOM 828 C CA . TRP A 1 107 ? 10.762 -5.861 -18.267 1.00 85.75 107 TRP A CA 1
ATOM 829 C C . TRP A 1 107 ? 9.872 -5.112 -19.260 1.00 85.75 107 TRP A C 1
ATOM 831 O O . TRP A 1 107 ? 10.230 -5.026 -20.440 1.00 85.75 107 TRP A O 1
ATOM 841 N N . PRO A 1 108 ? 8.719 -4.589 -18.812 1.00 85.25 108 PRO A N 1
ATOM 842 C CA . PRO A 1 108 ? 7.934 -3.676 -19.627 1.00 85.25 108 PRO A CA 1
ATOM 843 C C . PRO A 1 108 ? 8.724 -2.386 -19.893 1.00 85.25 108 PRO A C 1
ATOM 845 O O . PRO A 1 108 ? 9.696 -2.075 -19.203 1.00 85.25 108 PRO A O 1
ATOM 848 N N . GLU A 1 109 ? 8.299 -1.623 -20.900 1.00 86.00 109 GLU A N 1
ATOM 849 C CA . GLU A 1 109 ? 8.828 -0.277 -21.125 1.00 86.00 109 GLU A CA 1
ATOM 850 C C . GLU A 1 109 ? 8.568 0.602 -19.893 1.00 86.00 109 GLU A C 1
ATOM 852 O O . GLU A 1 109 ? 7.497 0.534 -19.282 1.00 86.00 109 GLU A O 1
ATOM 857 N N . VAL A 1 110 ? 9.563 1.407 -19.506 1.00 84.31 110 VAL A N 1
ATOM 858 C CA . VAL A 1 110 ? 9.492 2.220 -18.290 1.00 84.31 110 VAL A CA 1
ATOM 859 C C . VAL A 1 110 ? 8.471 3.345 -18.467 1.00 84.31 110 VAL A C 1
ATOM 861 O O . VAL A 1 110 ? 8.733 4.365 -19.102 1.00 84.31 110 VAL A O 1
ATOM 864 N N . ASP A 1 111 ? 7.310 3.175 -17.839 1.00 88.88 111 ASP A N 1
ATOM 865 C CA . ASP A 1 111 ? 6.268 4.195 -17.747 1.00 88.88 111 ASP A CA 1
ATOM 866 C C . ASP A 1 111 ? 6.478 5.052 -16.486 1.00 88.88 111 ASP A C 1
ATOM 868 O O . ASP A 1 111 ? 6.050 4.720 -15.374 1.00 88.88 111 ASP A O 1
ATOM 872 N N . LYS A 1 112 ? 7.172 6.182 -16.664 1.00 89.62 112 LYS A N 1
ATOM 873 C CA . LYS A 1 112 ? 7.482 7.121 -15.575 1.00 89.62 112 LYS A CA 1
ATOM 874 C C . LYS A 1 112 ? 6.242 7.734 -14.942 1.00 89.62 112 LYS A C 1
ATOM 876 O O . LYS A 1 112 ? 6.245 7.982 -13.739 1.00 89.62 112 LYS A O 1
ATOM 881 N N . GLU A 1 113 ? 5.217 8.030 -15.737 1.00 90.50 113 GLU A N 1
ATOM 882 C CA . GLU A 1 113 ? 4.000 8.665 -15.229 1.00 90.50 113 GLU A CA 1
ATOM 883 C C . GLU A 1 113 ? 3.285 7.705 -14.289 1.00 90.50 113 GLU A C 1
ATOM 885 O O . GLU A 1 113 ? 2.956 8.063 -13.158 1.00 90.50 113 GLU A O 1
ATOM 890 N N . LYS A 1 114 ? 3.168 6.443 -14.702 1.00 89.88 114 LYS A N 1
ATOM 891 C CA . LYS A 1 114 ? 2.584 5.395 -13.875 1.00 89.88 114 LYS A CA 1
ATOM 892 C C . LYS A 1 114 ? 3.396 5.114 -12.605 1.00 89.88 114 LYS A C 1
ATOM 894 O O . LYS A 1 114 ? 2.797 4.942 -11.542 1.00 89.88 114 LYS A O 1
ATOM 899 N N . TYR A 1 115 ? 4.730 5.121 -12.678 1.00 92.50 115 TYR A N 1
ATOM 900 C CA . TYR A 1 115 ? 5.582 5.016 -11.487 1.00 92.50 115 TYR A CA 1
ATOM 901 C C . TYR A 1 115 ? 5.356 6.182 -10.512 1.00 92.50 115 TYR A C 1
ATOM 903 O O . TYR A 1 115 ? 5.118 5.965 -9.322 1.00 92.50 115 TYR A O 1
ATOM 911 N N . MET A 1 116 ? 5.357 7.422 -11.007 1.00 93.62 116 MET A N 1
ATOM 912 C CA . MET A 1 116 ? 5.138 8.610 -10.175 1.00 93.62 116 MET A CA 1
ATOM 913 C C . MET A 1 116 ? 3.739 8.645 -9.555 1.00 93.62 116 MET A C 1
ATOM 915 O O . MET A 1 116 ? 3.588 9.029 -8.390 1.00 93.62 116 MET A O 1
ATOM 919 N N . ASP A 1 117 ? 2.724 8.198 -10.293 1.00 93.50 117 ASP A N 1
ATOM 920 C CA . ASP A 1 117 ? 1.370 8.030 -9.773 1.00 93.50 117 ASP A CA 1
ATOM 921 C C . ASP A 1 117 ? 1.331 6.981 -8.657 1.00 93.50 117 ASP A C 1
ATOM 923 O O . ASP A 1 117 ? 0.703 7.216 -7.622 1.00 93.50 117 ASP A O 1
ATOM 927 N N . ALA A 1 118 ? 2.025 5.849 -8.819 1.00 93.62 118 ALA A N 1
ATOM 928 C CA . ALA A 1 118 ? 2.115 4.819 -7.786 1.00 93.62 118 ALA A CA 1
ATOM 929 C C . ALA A 1 118 ? 2.753 5.357 -6.495 1.00 93.62 118 ALA A C 1
ATOM 931 O O . ALA A 1 118 ? 2.197 5.167 -5.412 1.00 93.62 118 ALA A O 1
ATOM 932 N N . VAL A 1 119 ? 3.875 6.078 -6.604 1.00 94.56 119 VAL A N 1
ATOM 933 C CA . VAL A 1 119 ? 4.556 6.718 -5.463 1.00 94.56 119 VAL A CA 1
ATOM 934 C C . VAL A 1 119 ? 3.633 7.725 -4.777 1.00 94.56 119 VAL A C 1
ATOM 936 O O . VAL A 1 119 ? 3.456 7.691 -3.559 1.00 94.56 119 VAL A O 1
ATOM 939 N N . THR A 1 120 ? 2.977 8.588 -5.553 1.00 93.94 120 THR A N 1
ATOM 940 C CA . THR A 1 120 ? 2.095 9.634 -5.014 1.00 93.94 120 THR A CA 1
ATOM 941 C C . THR A 1 120 ? 0.867 9.035 -4.323 1.00 93.94 120 THR A C 1
ATOM 943 O O . THR A 1 120 ? 0.450 9.499 -3.261 1.00 93.94 120 THR A O 1
ATOM 946 N N . ARG A 1 121 ? 0.292 7.964 -4.877 1.00 94.19 121 ARG A N 1
ATOM 947 C CA . ARG A 1 121 ? -0.830 7.238 -4.265 1.00 94.19 121 ARG A CA 1
ATOM 948 C C . ARG A 1 121 ? -0.423 6.517 -2.986 1.00 94.19 121 ARG A C 1
ATOM 950 O O . ARG A 1 121 ? -1.160 6.581 -2.009 1.00 94.19 121 ARG A O 1
ATOM 957 N N . ASN A 1 122 ? 0.749 5.891 -2.960 1.00 94.69 122 ASN A N 1
ATOM 958 C CA . ASN A 1 122 ? 1.310 5.298 -1.748 1.00 94.69 122 ASN A CA 1
ATOM 959 C C . ASN A 1 122 ? 1.543 6.347 -0.651 1.00 94.69 122 ASN A C 1
ATOM 961 O O . ASN A 1 122 ? 1.178 6.112 0.498 1.00 94.69 122 ASN A O 1
ATOM 965 N N . LEU A 1 123 ? 2.030 7.542 -1.005 1.00 94.25 123 LEU A N 1
ATOM 966 C CA . LEU A 1 123 ? 2.122 8.662 -0.066 1.00 94.25 123 LEU A CA 1
ATOM 967 C C . LEU A 1 123 ? 0.745 9.033 0.510 1.00 94.25 123 LEU A C 1
ATOM 969 O O . LEU A 1 123 ? 0.623 9.217 1.721 1.00 94.25 123 LEU A O 1
ATOM 973 N N . MET A 1 124 ? -0.298 9.095 -0.326 1.00 92.44 124 MET A N 1
ATOM 974 C CA . MET A 1 124 ? -1.669 9.337 0.142 1.00 92.44 124 MET A CA 1
ATOM 975 C C . MET A 1 124 ? -2.163 8.225 1.077 1.00 92.44 124 MET A C 1
ATOM 977 O O . MET A 1 124 ? -2.725 8.532 2.125 1.00 92.44 124 MET A O 1
ATOM 981 N N . VAL A 1 125 ? -1.926 6.949 0.745 1.00 93.81 125 VAL A N 1
ATOM 982 C CA . VAL A 1 125 ? -2.250 5.810 1.626 1.00 93.81 125 VAL A CA 1
ATOM 983 C C . VAL A 1 125 ? -1.581 5.996 2.990 1.00 93.81 125 VAL A C 1
ATOM 985 O O . VAL A 1 125 ? -2.248 5.906 4.022 1.00 93.81 125 VAL A O 1
ATOM 988 N N . SER A 1 126 ? -0.289 6.328 3.009 1.00 94.56 126 SER A N 1
ATOM 989 C CA . SER A 1 126 ? 0.445 6.569 4.250 1.00 94.56 126 SER A CA 1
ATOM 990 C C . SER A 1 126 ? -0.102 7.758 5.038 1.00 94.56 126 SER A C 1
ATOM 992 O O . SER A 1 126 ? -0.204 7.680 6.260 1.00 94.56 126 SER A O 1
ATOM 994 N N . MET A 1 127 ? -0.495 8.846 4.371 1.00 92.12 127 MET A N 1
ATOM 995 C CA . MET A 1 127 ? -1.122 9.998 5.029 1.00 92.12 127 MET A CA 1
ATOM 996 C C . MET A 1 127 ? -2.450 9.623 5.691 1.00 92.12 127 MET A C 1
ATOM 998 O O . MET A 1 127 ? -2.673 9.994 6.840 1.00 92.12 127 MET A O 1
ATOM 1002 N N . ILE A 1 128 ? -3.289 8.837 5.010 1.00 91.69 128 ILE A N 1
ATOM 1003 C CA . ILE A 1 128 ? -4.575 8.371 5.546 1.00 91.69 128 ILE A CA 1
ATOM 1004 C C . ILE A 1 128 ? -4.380 7.524 6.810 1.00 91.69 128 ILE A C 1
ATOM 1006 O O . ILE A 1 128 ? -5.137 7.659 7.768 1.00 91.69 128 ILE A O 1
ATOM 1010 N N . ILE A 1 129 ? -3.368 6.655 6.821 1.00 93.75 129 ILE A N 1
ATOM 1011 C CA . ILE A 1 129 ? -3.080 5.759 7.950 1.00 93.75 129 ILE A CA 1
ATOM 1012 C C . ILE A 1 129 ? -2.476 6.516 9.136 1.00 93.75 129 ILE A C 1
ATOM 1014 O O . ILE A 1 129 ? -2.810 6.240 10.288 1.00 93.75 129 ILE A O 1
ATOM 1018 N N . LEU A 1 130 ? -1.544 7.433 8.869 1.00 93.56 130 LEU A N 1
ATOM 1019 C CA . LEU A 1 130 ? -0.779 8.116 9.913 1.00 93.56 130 LEU A CA 1
ATOM 1020 C C . LEU A 1 130 ? -1.541 9.289 10.540 1.00 93.56 130 LEU A C 1
ATOM 1022 O O . LEU A 1 130 ? -1.325 9.567 11.722 1.00 93.56 130 LEU A O 1
ATOM 1026 N N . ASP A 1 131 ? -2.421 9.941 9.775 1.00 90.81 131 ASP A N 1
ATOM 1027 C CA . ASP A 1 131 ? -3.278 11.042 10.225 1.00 90.81 131 ASP A CA 1
ATOM 1028 C C . ASP A 1 131 ? -4.741 10.872 9.749 1.00 90.81 131 ASP A C 1
ATOM 1030 O O . ASP A 1 131 ? -5.243 11.648 8.930 1.00 90.81 131 ASP A O 1
ATOM 1034 N N . PRO A 1 132 ? -5.471 9.861 10.261 1.00 86.81 132 PRO A N 1
ATOM 1035 C CA . PRO A 1 132 ? -6.843 9.554 9.835 1.00 86.81 132 PRO A CA 1
ATOM 1036 C C . PRO A 1 132 ? -7.873 10.634 10.204 1.00 86.81 132 PRO A C 1
ATOM 1038 O O . PRO A 1 132 ? -8.991 10.645 9.683 1.00 86.81 132 PRO A O 1
ATOM 1041 N N . SER A 1 133 ? -7.512 11.548 11.105 1.00 85.88 133 SER A N 1
ATOM 1042 C CA . SER A 1 133 ? -8.335 12.697 11.504 1.00 85.88 133 SER A CA 1
ATOM 1043 C C . SER A 1 133 ? -8.007 13.964 10.712 1.00 85.88 133 SER A C 1
ATOM 1045 O O . SER A 1 133 ? -8.662 14.990 10.909 1.00 85.88 133 SER A O 1
ATOM 1047 N N . GLY A 1 134 ? -7.004 13.915 9.832 1.00 83.25 134 GLY A N 1
ATOM 1048 C CA . GLY A 1 134 ? -6.533 15.067 9.084 1.00 83.25 134 GLY A CA 1
ATOM 1049 C C . GLY A 1 134 ? -7.619 15.656 8.174 1.00 83.25 134 GLY A C 1
ATOM 1050 O O . GLY A 1 134 ? -8.430 14.920 7.602 1.00 83.25 134 GLY A O 1
ATOM 1051 N N . PRO A 1 135 ? -7.634 16.986 7.967 1.00 79.88 135 PRO A N 1
ATOM 1052 C CA . PRO A 1 135 ? -8.659 17.651 7.161 1.00 79.88 135 PRO A CA 1
ATOM 1053 C C . PRO A 1 135 ? -8.712 17.120 5.722 1.00 79.88 135 PRO A C 1
ATOM 1055 O O . PRO A 1 135 ? -9.792 16.984 5.156 1.00 79.88 135 PRO A O 1
ATOM 1058 N N . GLN A 1 136 ? -7.563 16.750 5.146 1.00 79.25 136 GLN A N 1
ATOM 1059 C CA . GLN A 1 136 ? -7.495 16.166 3.803 1.00 79.25 136 GLN A CA 1
ATOM 1060 C C . GLN A 1 136 ? -8.180 14.794 3.735 1.00 79.25 136 GLN A C 1
ATOM 1062 O O . GLN A 1 136 ? -8.931 14.527 2.801 1.00 79.25 136 GLN A O 1
ATOM 1067 N N . VAL A 1 137 ? -7.992 13.953 4.755 1.00 80.38 137 VAL A N 1
ATOM 1068 C CA . VAL A 1 137 ? -8.623 12.628 4.841 1.00 80.38 137 VAL A CA 1
ATOM 1069 C C . VAL A 1 137 ? -10.136 12.765 4.983 1.00 80.38 137 VAL A C 1
ATOM 1071 O O . VAL A 1 137 ? -10.883 12.076 4.295 1.00 80.38 137 VAL A O 1
ATOM 1074 N N . GLN A 1 138 ? -10.597 13.712 5.801 1.00 77.12 138 GLN A N 1
ATOM 1075 C CA . GLN A 1 138 ? -12.025 13.996 5.975 1.00 77.12 138 GLN A CA 1
ATOM 1076 C C . GLN A 1 138 ? -12.687 14.532 4.693 1.00 77.12 138 GLN A C 1
ATOM 1078 O O . GLN A 1 138 ? -13.857 14.246 4.443 1.00 77.12 138 GLN A O 1
ATOM 1083 N N . MET A 1 139 ? -11.945 15.261 3.849 1.00 78.12 139 MET A N 1
ATOM 1084 C CA . MET A 1 139 ? -12.420 15.670 2.519 1.00 78.12 139 MET A CA 1
ATOM 1085 C C . MET A 1 139 ? -12.467 14.501 1.525 1.00 78.12 139 MET A C 1
ATOM 1087 O O . MET A 1 139 ? -13.379 14.444 0.704 1.00 78.12 139 MET A O 1
ATOM 1091 N N . MET A 1 140 ? -11.507 13.572 1.590 1.00 72.75 140 MET A N 1
ATOM 1092 C CA . MET A 1 140 ? -11.453 12.398 0.707 1.00 72.75 140 MET A CA 1
ATOM 1093 C C . MET A 1 140 ? -12.479 11.321 1.081 1.00 72.75 140 MET A C 1
ATOM 1095 O O . MET A 1 140 ? -12.996 10.634 0.202 1.00 72.75 140 MET A O 1
ATOM 1099 N N . PHE A 1 141 ? -12.798 11.191 2.370 1.00 73.38 141 PHE A N 1
ATOM 1100 C CA . PHE A 1 141 ? -13.731 10.196 2.898 1.00 73.38 141 PHE A CA 1
ATOM 1101 C C . PHE A 1 141 ? -14.822 10.856 3.755 1.00 73.38 141 PHE A C 1
ATOM 1103 O O . PHE A 1 141 ? -14.873 10.647 4.972 1.00 73.38 141 PHE A O 1
ATOM 1110 N N . PRO A 1 142 ? -15.727 11.645 3.145 1.00 66.62 142 PRO A N 1
ATOM 1111 C CA . PRO A 1 142 ? -16.795 12.306 3.881 1.00 66.62 142 PRO A CA 1
ATOM 1112 C C . PRO A 1 142 ? -17.692 11.268 4.575 1.00 66.62 142 PRO A C 1
ATOM 1114 O O . PRO A 1 142 ? -18.284 10.395 3.938 1.00 66.62 142 PRO A O 1
ATOM 1117 N N . GLY A 1 143 ? -17.785 11.354 5.905 1.00 65.12 143 GLY A N 1
ATOM 1118 C CA . GLY A 1 143 ? -18.579 10.433 6.729 1.00 65.12 143 GLY A CA 1
ATOM 1119 C C . GLY A 1 143 ? -17.897 9.100 7.061 1.00 65.12 143 GLY A C 1
ATOM 1120 O O . GLY A 1 143 ? -18.573 8.166 7.513 1.00 65.12 143 GLY A O 1
ATOM 1121 N N . ALA A 1 144 ? -16.588 8.984 6.825 1.00 67.94 144 ALA A N 1
ATOM 1122 C CA . ALA A 1 144 ? -15.777 7.950 7.452 1.00 67.94 144 ALA A CA 1
ATOM 1123 C C . ALA A 1 144 ? -15.483 8.307 8.919 1.00 67.94 144 ALA A C 1
ATOM 1125 O O . ALA A 1 144 ? -15.531 9.471 9.316 1.00 67.94 144 ALA A O 1
ATOM 1126 N N . GLU A 1 145 ? -15.233 7.290 9.742 1.00 68.31 145 GLU A N 1
ATOM 1127 C CA . GLU A 1 145 ? -14.934 7.473 11.164 1.00 68.31 145 GLU A CA 1
ATOM 1128 C C . GLU A 1 145 ? -13.677 8.335 11.328 1.00 68.31 145 GLU A C 1
ATOM 1130 O O . GLU A 1 145 ? -12.584 7.941 10.919 1.00 68.31 145 GLU A O 1
ATOM 1135 N N . SER A 1 146 ? -13.832 9.520 11.921 1.00 74.50 146 SER A N 1
ATOM 1136 C CA . SER A 1 146 ? -12.690 10.354 12.291 1.00 74.50 146 SER A CA 1
ATOM 1137 C C . SER A 1 146 ? -11.868 9.644 13.365 1.00 74.50 146 SER A C 1
ATOM 1139 O O . SER A 1 146 ? -12.422 9.163 14.354 1.00 74.50 146 SER A O 1
ATOM 1141 N N . GLY A 1 147 ? -10.553 9.564 13.160 1.00 78.94 147 GLY A N 1
ATOM 1142 C CA . GLY A 1 147 ? -9.627 8.992 14.137 1.00 78.94 147 GLY A CA 1
ATOM 1143 C C . GLY A 1 147 ? -9.632 7.469 14.237 1.00 78.94 147 GLY A C 1
ATOM 1144 O O . GLY A 1 147 ? -9.312 6.948 15.303 1.00 78.94 147 GLY A O 1
ATOM 1145 N N . PHE A 1 148 ? -9.984 6.748 13.165 1.00 88.81 148 PHE A N 1
ATOM 1146 C CA . PHE A 1 148 ? -9.865 5.288 13.153 1.00 88.81 148 PHE A CA 1
ATOM 1147 C C . PHE A 1 148 ? -8.438 4.846 13.513 1.00 88.81 148 PHE A C 1
ATOM 1149 O O . PHE A 1 148 ? -7.468 5.262 12.881 1.00 88.81 148 PHE A O 1
ATOM 1156 N N . ASP A 1 149 ? -8.320 3.973 14.511 1.00 90.75 149 ASP A N 1
ATOM 1157 C CA . ASP A 1 149 ? -7.042 3.391 14.905 1.00 90.75 149 ASP A CA 1
ATOM 1158 C C . ASP A 1 149 ? -6.711 2.174 14.031 1.00 90.75 149 ASP A C 1
ATOM 1160 O O . ASP A 1 149 ? -7.344 1.122 14.144 1.00 90.75 149 ASP A O 1
ATOM 1164 N N . PHE A 1 150 ? -5.713 2.339 13.159 1.00 91.38 150 PHE A N 1
ATOM 1165 C CA . PHE A 1 150 ? -5.161 1.278 12.313 1.00 91.38 150 PHE A CA 1
ATOM 1166 C C . PHE A 1 150 ? -4.233 0.314 13.077 1.00 91.38 150 PHE A C 1
ATOM 1168 O O . PHE A 1 150 ? -3.872 -0.729 12.539 1.00 91.38 150 PHE A O 1
ATOM 1175 N N . GLY A 1 151 ? -3.830 0.635 14.309 1.00 93.75 151 GLY A N 1
ATOM 1176 C CA . GLY A 1 151 ? -2.816 -0.117 15.044 1.00 93.75 151 GLY A CA 1
ATOM 1177 C C . GLY A 1 151 ? -1.387 0.155 14.555 1.00 93.75 151 GLY A C 1
ATOM 1178 O O . GLY A 1 151 ? -1.157 0.611 13.432 1.00 93.75 151 GLY A O 1
ATOM 1179 N N . GLU A 1 152 ? -0.398 -0.104 15.415 1.00 95.38 152 GLU A N 1
ATOM 1180 C CA . GLU A 1 152 ? 0.991 0.305 15.151 1.00 95.38 152 GLU A CA 1
ATOM 1181 C C . GLU A 1 152 ? 1.641 -0.468 13.997 1.00 95.38 152 GLU A C 1
ATOM 1183 O O . GLU A 1 152 ? 2.381 0.127 13.224 1.00 95.38 152 GLU A O 1
ATOM 1188 N N . GLU A 1 153 ? 1.306 -1.745 13.804 1.00 93.06 153 GLU A N 1
ATOM 1189 C CA . GLU A 1 153 ? 1.873 -2.559 12.718 1.00 93.06 153 GLU A CA 1
ATOM 1190 C C . GLU A 1 153 ? 1.573 -1.952 11.335 1.00 93.06 153 GLU A C 1
ATOM 1192 O O . GLU A 1 153 ? 2.472 -1.753 10.517 1.00 93.06 153 GLU A O 1
ATOM 1197 N N . ILE A 1 154 ? 0.320 -1.547 11.091 1.00 93.75 154 ILE A N 1
ATOM 1198 C CA . ILE A 1 154 ? -0.072 -0.878 9.841 1.00 93.75 154 ILE A CA 1
ATOM 1199 C C . ILE A 1 154 ? 0.600 0.497 9.727 1.00 93.75 154 ILE A C 1
ATOM 1201 O O . ILE A 1 154 ? 1.018 0.895 8.637 1.00 93.75 154 ILE A O 1
ATOM 1205 N N . ARG A 1 155 ? 0.742 1.229 10.839 1.00 95.94 155 ARG A N 1
ATOM 1206 C CA . ARG A 1 155 ? 1.408 2.542 10.858 1.00 95.94 155 ARG A CA 1
ATOM 1207 C C . ARG A 1 155 ? 2.896 2.433 10.533 1.00 95.94 155 ARG A C 1
ATOM 1209 O O . ARG A 1 155 ? 3.404 3.267 9.787 1.00 95.94 155 ARG A O 1
ATOM 1216 N N . GLU A 1 156 ? 3.594 1.422 11.037 1.00 95.56 156 GLU A N 1
ATOM 1217 C CA . GLU A 1 156 ? 4.993 1.157 10.693 1.00 95.56 156 GLU A CA 1
ATOM 1218 C C . GLU A 1 156 ? 5.151 0.845 9.204 1.00 95.56 156 GLU A C 1
ATOM 1220 O O . GLU A 1 156 ? 6.016 1.421 8.543 1.00 95.56 156 GLU A O 1
ATOM 1225 N N . MET A 1 157 ? 4.274 0.006 8.649 1.00 93.06 157 MET A N 1
ATOM 1226 C CA . MET A 1 157 ? 4.271 -0.288 7.214 1.00 93.06 157 MET A CA 1
ATOM 1227 C C . MET A 1 157 ? 3.992 0.959 6.370 1.00 93.06 157 MET A C 1
ATOM 1229 O O . MET A 1 157 ? 4.665 1.198 5.367 1.00 93.06 157 MET A O 1
ATOM 1233 N N . ALA A 1 158 ? 3.073 1.817 6.815 1.00 94.00 158 ALA A N 1
ATOM 1234 C CA . ALA A 1 158 ? 2.805 3.097 6.171 1.00 94.00 158 ALA A CA 1
ATOM 1235 C C . ALA A 1 158 ? 4.016 4.047 6.192 1.00 94.00 158 ALA A C 1
ATOM 1237 O O . ALA A 1 158 ? 4.226 4.776 5.220 1.00 94.00 158 ALA A O 1
ATOM 1238 N N . ARG A 1 159 ? 4.840 4.044 7.252 1.00 93.94 159 ARG A N 1
ATOM 1239 C CA . ARG A 1 159 ? 6.093 4.825 7.282 1.00 93.94 159 ARG A CA 1
ATOM 1240 C C . ARG A 1 159 ? 7.090 4.308 6.242 1.00 93.94 159 ARG A C 1
ATOM 1242 O O . ARG A 1 159 ? 7.592 5.109 5.466 1.00 93.94 159 ARG A O 1
ATOM 1249 N N . LYS A 1 160 ? 7.281 2.989 6.144 1.00 91.88 160 LYS A N 1
ATOM 1250 C CA . LYS A 1 160 ? 8.204 2.368 5.170 1.00 91.88 160 LYS A CA 1
ATOM 1251 C C . LYS A 1 160 ? 7.834 2.656 3.716 1.00 91.88 160 LYS A C 1
ATOM 1253 O O . LYS A 1 160 ? 8.714 2.830 2.883 1.00 91.88 160 LYS A O 1
ATOM 1258 N N . VAL A 1 161 ? 6.536 2.683 3.408 1.00 86.44 161 VAL A N 1
ATOM 1259 C CA . VAL A 1 161 ? 6.010 2.955 2.055 1.00 86.44 161 VAL A CA 1
ATOM 1260 C C . VAL A 1 161 ? 6.145 4.435 1.660 1.00 86.44 161 VAL A C 1
ATOM 1262 O O . VAL A 1 161 ? 6.115 4.759 0.476 1.00 86.44 161 VAL A O 1
ATOM 1265 N N . LYS A 1 162 ? 6.298 5.333 2.639 1.00 79.69 162 LYS A N 1
ATOM 1266 C CA . LYS A 1 162 ? 6.519 6.770 2.424 1.00 79.69 162 LYS A CA 1
ATOM 1267 C C . LYS A 1 162 ? 7.995 7.122 2.155 1.00 79.69 162 LYS A C 1
ATOM 1269 O O . LYS A 1 162 ? 8.248 8.196 1.612 1.00 79.69 162 LYS A O 1
ATOM 1274 N N . GLU A 1 163 ? 8.923 6.268 2.588 1.00 68.56 163 GLU A N 1
ATOM 1275 C CA . GLU A 1 163 ? 10.384 6.399 2.423 1.00 68.56 163 GLU A CA 1
ATOM 1276 C C . GLU A 1 163 ? 10.860 5.942 1.043 1.00 68.56 163 GLU A C 1
ATOM 1278 O O . GLU A 1 163 ? 11.642 6.702 0.437 1.00 68.56 163 GLU A O 1
#

Radius of gyration: 16.68 Å; chains: 1; bounding box: 35×44×37 Å

Organism: NCBI:txid364733

pLDDT: mean 77.28, std 18.85, range [29.89, 95.94]